Protein AF-R5JCV6-F1 (afdb_monomer_lite)

Radius of gyration: 15.93 Å; chains: 1; bounding box: 34×42×45 Å

Structure (mmCIF, N/CA/C/O backbone):
data_AF-R5JCV6-F1
#
_entry.id   AF-R5JCV6-F1
#
loop_
_atom_site.group_PDB
_atom_site.id
_atom_site.type_symbol
_atom_site.label_atom_id
_atom_site.label_alt_id
_atom_site.label_comp_id
_atom_site.label_asym_id
_atom_site.label_entity_id
_atom_site.label_seq_id
_atom_site.pdbx_PDB_ins_code
_atom_site.Cartn_x
_atom_site.Cartn_y
_atom_site.Cartn_z
_atom_site.occupancy
_atom_site.B_iso_or_equiv
_atom_site.auth_seq_id
_atom_site.auth_comp_id
_atom_site.auth_asym_id
_atom_site.auth_atom_id
_atom_site.pdbx_PDB_model_num
ATOM 1 N N . MET A 1 1 ? 15.471 -3.452 10.619 1.00 49.81 1 MET A N 1
ATOM 2 C CA . MET A 1 1 ? 14.084 -3.089 10.272 1.00 49.81 1 MET A CA 1
ATOM 3 C C . MET A 1 1 ? 13.266 -3.301 11.532 1.00 49.81 1 MET A C 1
ATOM 5 O O . MET A 1 1 ? 13.399 -4.370 12.112 1.00 49.81 1 MET A O 1
ATOM 9 N N . GLU A 1 2 ? 12.541 -2.289 12.007 1.00 51.28 2 GLU A N 1
ATOM 10 C CA . GLU A 1 2 ? 11.608 -2.450 13.133 1.00 51.28 2 GLU A CA 1
ATOM 11 C C . GLU A 1 2 ? 10.513 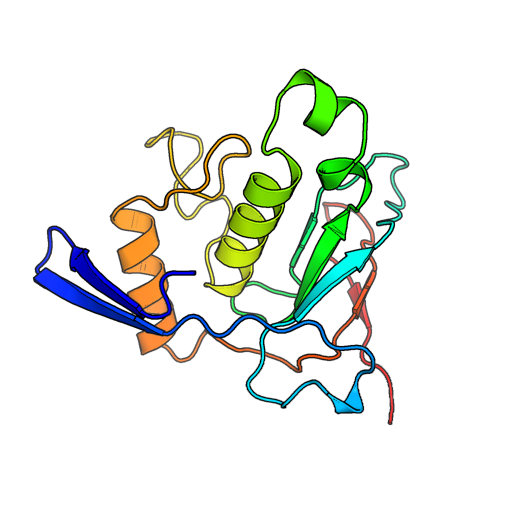-3.432 12.691 1.00 51.28 2 GLU A C 1
ATOM 13 O O . GLU A 1 2 ? 9.785 -3.162 11.739 1.00 51.28 2 GLU A O 1
ATOM 18 N N . SER A 1 3 ? 10.460 -4.607 13.318 1.00 64.06 3 SER A N 1
ATOM 19 C CA . SER A 1 3 ? 9.550 -5.702 12.951 1.00 64.06 3 SER A CA 1
ATOM 20 C C . SER A 1 3 ? 8.142 -5.526 13.515 1.00 64.06 3 SER A C 1
ATOM 22 O O . SER A 1 3 ? 7.237 -6.272 13.150 1.00 64.06 3 SER A O 1
ATOM 24 N N . SER A 1 4 ? 7.956 -4.562 14.415 1.00 74.62 4 SER A N 1
ATOM 25 C CA . SER A 1 4 ? 6.699 -4.320 15.111 1.00 74.62 4 SER A CA 1
ATOM 26 C C . SER A 1 4 ? 6.543 -2.843 15.445 1.00 74.62 4 SER A C 1
ATOM 28 O O . SER A 1 4 ? 7.459 -2.242 15.999 1.00 74.62 4 SER A O 1
ATOM 30 N N . PHE A 1 5 ? 5.377 -2.273 15.167 1.00 75.88 5 PHE A N 1
ATOM 31 C CA . PHE A 1 5 ? 5.007 -0.927 15.585 1.00 75.88 5 PHE A CA 1
ATOM 32 C C . PHE A 1 5 ? 3.699 -0.978 16.357 1.00 75.88 5 PHE A C 1
ATOM 34 O O . PHE A 1 5 ? 2.754 -1.635 15.930 1.00 75.88 5 PHE A O 1
ATOM 41 N N . SER A 1 6 ? 3.620 -0.258 17.469 1.00 80.88 6 SER A N 1
ATOM 42 C CA . SER A 1 6 ? 2.390 -0.118 18.241 1.00 80.88 6 SER A CA 1
ATOM 43 C C . SER A 1 6 ? 2.186 1.323 18.669 1.00 80.88 6 SER A C 1
ATOM 45 O O . SER A 1 6 ? 3.152 2.011 18.998 1.00 80.88 6 SER A O 1
ATOM 47 N N . GLY A 1 7 ? 0.936 1.760 18.717 1.00 80.12 7 GLY A N 1
ATOM 48 C CA . GLY A 1 7 ? 0.569 3.105 19.128 1.00 80.12 7 GLY A CA 1
ATOM 49 C C . GLY A 1 7 ? -0.897 3.202 19.515 1.00 80.12 7 GLY A C 1
ATOM 50 O O . GLY A 1 7 ? -1.631 2.213 19.517 1.00 80.12 7 GLY A O 1
ATOM 51 N N . GLN A 1 8 ? -1.315 4.412 19.860 1.00 82.44 8 GLN A N 1
ATOM 52 C CA . GLN A 1 8 ? -2.698 4.742 20.157 1.00 82.44 8 GLN A CA 1
ATOM 53 C C . GLN A 1 8 ? -3.050 6.043 19.440 1.00 82.44 8 GLN A C 1
ATOM 55 O O . GLN A 1 8 ? -2.224 6.953 19.382 1.00 82.44 8 GLN A O 1
ATOM 60 N N . ASP A 1 9 ? -4.239 6.091 18.852 1.00 79.81 9 ASP A N 1
ATOM 61 C CA . ASP A 1 9 ? -4.782 7.294 18.228 1.00 79.81 9 ASP A CA 1
ATOM 62 C C . ASP A 1 9 ? -5.363 8.260 19.287 1.00 79.81 9 ASP A C 1
ATOM 64 O O . ASP A 1 9 ? -5.532 7.889 20.454 1.00 79.81 9 ASP A O 1
ATOM 68 N N . ASP A 1 10 ? -5.698 9.496 18.899 1.00 77.94 10 ASP A N 1
ATOM 69 C CA . ASP A 1 10 ? -6.220 10.511 19.840 1.00 77.94 10 ASP A CA 1
ATOM 70 C C . ASP A 1 10 ? -7.577 10.119 20.469 1.00 77.94 10 ASP A C 1
ATOM 72 O O . ASP A 1 10 ? -7.985 10.681 21.485 1.00 77.94 10 ASP A O 1
ATOM 76 N N . ASN A 1 11 ? -8.271 9.136 19.886 1.00 79.50 11 ASN A N 1
ATOM 77 C CA . ASN A 1 11 ? -9.553 8.606 20.348 1.00 79.50 11 ASN A CA 1
ATOM 78 C C . ASN A 1 11 ? -9.406 7.304 21.156 1.00 79.50 11 ASN A C 1
ATOM 80 O O . ASN A 1 11 ? -10.404 6.664 21.497 1.00 79.50 11 ASN A O 1
ATOM 84 N N . GLY A 1 12 ? -8.177 6.910 21.493 1.00 81.75 12 GLY A N 1
ATOM 85 C CA . GLY A 1 12 ? -7.896 5.756 22.334 1.00 81.75 12 GLY A CA 1
ATOM 86 C C . GLY A 1 12 ? -7.839 4.416 21.594 1.00 81.75 12 GLY A C 1
ATOM 87 O O . GLY A 1 12 ? -7.696 3.380 22.249 1.00 81.75 12 GLY A O 1
ATOM 88 N N . ILE A 1 13 ? -7.908 4.396 20.261 1.00 80.62 13 ILE A N 1
ATOM 89 C CA . ILE A 1 13 ? -7.766 3.177 19.458 1.00 80.62 13 ILE A CA 1
ATOM 90 C C . ILE A 1 13 ? -6.302 2.754 19.478 1.00 80.62 13 ILE A C 1
ATOM 92 O O . ILE A 1 13 ? -5.442 3.388 18.867 1.00 80.62 13 ILE A O 1
ATOM 96 N N . THR A 1 14 ? -6.015 1.659 20.176 1.00 84.56 14 THR A N 1
ATOM 97 C CA . THR A 1 14 ? -4.698 1.026 20.138 1.00 84.56 14 THR A CA 1
ATOM 98 C C . THR A 1 14 ? -4.551 0.220 18.860 1.00 84.56 14 THR A C 1
ATOM 100 O O . THR A 1 14 ? -5.415 -0.584 18.511 1.00 84.56 14 THR A O 1
ATOM 103 N N . PHE A 1 15 ? -3.423 0.389 18.191 1.00 79.44 15 PHE A N 1
ATOM 104 C CA . PHE A 1 15 ? -3.057 -0.399 17.032 1.00 79.44 15 PHE A CA 1
ATOM 105 C C . PHE A 1 15 ? -1.665 -0.985 17.242 1.00 79.44 15 PHE A C 1
ATOM 107 O O . PHE A 1 15 ? -0.789 -0.372 17.848 1.00 79.44 15 PHE A O 1
ATOM 114 N N . SER A 1 16 ? -1.479 -2.206 16.761 1.00 82.88 16 SER A N 1
ATOM 115 C CA . SER A 1 16 ? -0.196 -2.893 16.736 1.00 82.88 16 SER A CA 1
ATOM 116 C C . SER A 1 16 ? -0.085 -3.607 15.401 1.00 82.88 16 SER A C 1
ATOM 118 O O . SER A 1 16 ? -1.045 -4.228 14.948 1.00 82.88 16 SER A O 1
ATOM 120 N N . THR A 1 17 ? 1.060 -3.477 14.750 1.00 77.62 17 THR A N 1
ATOM 121 C CA . THR A 1 17 ? 1.342 -4.087 13.460 1.00 77.62 17 THR A CA 1
ATOM 122 C C . THR A 1 17 ? 2.694 -4.766 13.514 1.00 77.62 17 THR A C 1
ATOM 124 O O . THR A 1 17 ? 3.645 -4.218 14.066 1.00 77.62 17 THR A O 1
ATOM 127 N N . ASN A 1 18 ? 2.770 -5.959 12.936 1.00 84.19 18 ASN A N 1
ATOM 128 C CA . ASN A 1 18 ? 4.027 -6.642 12.684 1.00 84.19 18 ASN A CA 1
ATOM 129 C C . ASN A 1 18 ? 4.295 -6.574 11.188 1.00 84.19 18 ASN A C 1
ATOM 131 O O . ASN A 1 18 ? 3.459 -6.996 10.388 1.00 84.19 18 ASN A O 1
ATOM 135 N N . VAL A 1 19 ? 5.450 -6.031 10.819 1.00 81.56 19 VAL A N 1
ATOM 136 C CA . VAL A 1 19 ? 5.819 -5.820 9.421 1.00 81.56 19 VAL A CA 1
ATOM 137 C C . VAL A 1 19 ? 6.855 -6.863 9.033 1.00 81.56 19 VAL A C 1
ATOM 139 O O . VAL A 1 19 ? 8.014 -6.793 9.438 1.00 81.56 19 VAL A O 1
ATOM 142 N N . ASN A 1 20 ? 6.418 -7.827 8.225 1.00 86.75 20 ASN A N 1
ATOM 143 C CA . ASN A 1 20 ? 7.273 -8.848 7.635 1.00 86.75 20 ASN A CA 1
ATOM 144 C C . ASN A 1 20 ? 7.475 -8.511 6.158 1.00 86.75 20 ASN A C 1
ATOM 146 O O . ASN A 1 20 ? 6.549 -8.643 5.361 1.00 86.75 20 ASN A O 1
ATOM 150 N N . LEU A 1 21 ? 8.677 -8.060 5.803 1.00 87.38 21 LEU A N 1
ATOM 151 C CA . LEU A 1 21 ? 9.051 -7.786 4.417 1.00 87.38 21 LEU A CA 1
ATOM 152 C C . LEU A 1 21 ? 9.998 -8.871 3.921 1.00 87.38 21 LEU A C 1
ATOM 154 O O . LEU A 1 21 ? 10.997 -9.185 4.568 1.00 87.38 21 LEU A O 1
ATOM 158 N N . SER A 1 22 ? 9.685 -9.423 2.756 1.00 90.81 22 SER A N 1
ATOM 159 C CA . SER A 1 22 ? 10.531 -10.378 2.051 1.00 90.81 22 SER A CA 1
ATOM 160 C C . SER A 1 22 ? 10.460 -10.118 0.550 1.00 90.81 22 SER A C 1
ATOM 162 O O . SER A 1 22 ? 9.513 -9.501 0.062 1.00 90.81 22 SER A O 1
ATOM 164 N N . VAL A 1 23 ? 11.491 -10.549 -0.172 1.00 91.19 23 VAL A N 1
ATOM 165 C CA . VAL A 1 23 ? 11.513 -10.496 -1.635 1.00 91.19 23 VAL A CA 1
ATOM 166 C C . VAL A 1 23 ? 11.053 -11.852 -2.153 1.00 91.19 23 VAL A C 1
ATOM 168 O O . VAL A 1 23 ? 11.715 -12.860 -1.905 1.00 91.19 23 VAL A O 1
ATOM 171 N N . ALA A 1 24 ? 9.933 -11.868 -2.870 1.00 89.19 24 ALA A N 1
ATOM 172 C CA . ALA A 1 24 ? 9.474 -13.042 -3.600 1.00 89.19 24 ALA A CA 1
ATOM 173 C C . ALA A 1 24 ? 10.230 -13.146 -4.933 1.00 89.19 24 ALA A C 1
ATOM 175 O O . ALA A 1 24 ? 10.288 -12.177 -5.689 1.00 89.19 24 ALA A O 1
ATOM 176 N N . ASN A 1 25 ? 10.797 -14.316 -5.235 1.00 87.62 25 ASN A N 1
ATOM 177 C CA . ASN A 1 25 ? 11.451 -14.587 -6.521 1.00 87.62 25 ASN A CA 1
ATOM 178 C C . ASN A 1 25 ? 10.476 -15.220 -7.522 1.00 87.62 25 ASN A C 1
ATOM 180 O O . ASN A 1 25 ? 10.714 -15.212 -8.729 1.00 87.62 25 ASN A O 1
ATOM 184 N N . SER A 1 26 ? 9.376 -15.783 -7.023 1.00 86.81 26 SER A N 1
ATOM 185 C CA . SER A 1 26 ? 8.292 -16.342 -7.820 1.00 86.81 26 SER A CA 1
ATOM 186 C C . SER A 1 26 ? 6.951 -16.228 -7.093 1.00 86.81 26 SER A C 1
ATOM 188 O O . SER A 1 26 ? 6.902 -16.045 -5.879 1.00 86.81 26 SER A O 1
ATOM 190 N N . MET A 1 27 ? 5.846 -16.423 -7.818 1.00 84.62 27 MET A N 1
ATOM 191 C CA . MET A 1 27 ? 4.504 -16.464 -7.216 1.00 84.62 27 MET A CA 1
ATOM 192 C C . MET A 1 27 ? 4.324 -17.599 -6.197 1.00 84.62 27 MET A C 1
ATOM 194 O O . MET A 1 27 ? 3.436 -17.513 -5.357 1.00 84.62 27 MET A O 1
ATOM 198 N N . ASN A 1 28 ? 5.159 -18.643 -6.244 1.00 87.94 28 ASN A N 1
ATOM 199 C CA . ASN A 1 28 ? 5.116 -19.733 -5.266 1.00 87.94 28 ASN A CA 1
ATOM 200 C C . ASN A 1 28 ? 5.639 -19.304 -3.888 1.00 87.94 28 ASN A C 1
ATOM 202 O O . ASN A 1 28 ? 5.343 -19.970 -2.900 1.00 87.94 28 ASN A O 1
ATOM 206 N N . ASP A 1 29 ? 6.394 -18.204 -3.823 1.00 89.62 29 ASP A N 1
ATOM 207 C CA . ASP A 1 29 ? 6.923 -17.659 -2.571 1.00 89.62 29 ASP A CA 1
ATOM 208 C C . ASP A 1 29 ? 5.882 -16.788 -1.843 1.00 89.62 29 ASP A C 1
ATOM 210 O O . ASP A 1 29 ? 6.122 -16.364 -0.715 1.00 89.62 29 ASP A O 1
ATOM 214 N N . ILE A 1 30 ? 4.740 -16.503 -2.483 1.00 90.06 30 ILE A N 1
ATOM 215 C CA . ILE A 1 30 ? 3.724 -15.567 -1.997 1.00 90.06 30 ILE A CA 1
ATOM 216 C C . ILE A 1 30 ? 2.557 -16.351 -1.391 1.00 90.06 30 ILE A C 1
ATOM 218 O O . ILE A 1 30 ? 1.781 -17.004 -2.096 1.00 90.06 30 ILE A O 1
ATOM 222 N N . ALA A 1 31 ? 2.381 -16.257 -0.075 1.00 91.94 31 ALA A N 1
ATOM 223 C CA . ALA A 1 31 ? 1.241 -16.857 0.601 1.00 91.94 31 ALA A CA 1
ATOM 224 C C . ALA A 1 31 ? -0.038 -16.055 0.324 1.00 91.94 31 ALA A C 1
ATOM 226 O O . ALA A 1 31 ? -0.009 -14.837 0.182 1.00 91.94 31 ALA A O 1
ATOM 227 N N . LYS A 1 32 ? -1.205 -16.715 0.317 1.00 90.88 32 LYS A N 1
ATOM 228 C CA . LYS A 1 32 ? -2.518 -16.074 0.054 1.00 90.88 32 LYS A CA 1
ATOM 229 C C . LYS A 1 32 ? -2.844 -14.889 0.989 1.00 90.88 32 LYS A C 1
ATOM 231 O O . LYS A 1 32 ? -3.678 -14.037 0.662 1.00 90.88 32 LYS A O 1
ATOM 236 N N . SER A 1 33 ? -2.240 -14.874 2.173 1.00 91.00 33 SER A N 1
ATOM 237 C CA . SER A 1 33 ? -2.346 -13.801 3.165 1.00 91.00 33 SER A CA 1
ATOM 238 C C . SER A 1 33 ? -1.538 -12.555 2.815 1.00 91.00 33 SER A C 1
ATOM 240 O O . SER A 1 33 ? -1.792 -11.505 3.398 1.00 91.00 33 SER A O 1
ATOM 242 N N . ASP A 1 34 ? -0.565 -12.670 1.917 1.00 92.31 34 ASP A N 1
ATOM 243 C CA . ASP A 1 34 ? 0.424 -11.627 1.694 1.00 92.31 34 ASP A CA 1
ATOM 244 C C . ASP A 1 34 ? -0.136 -10.513 0.812 1.00 92.31 34 ASP A C 1
ATOM 246 O O . ASP A 1 34 ? -0.892 -10.749 -0.136 1.00 92.31 34 ASP A O 1
ATOM 250 N N . HIS A 1 35 ? 0.288 -9.292 1.127 1.00 92.88 35 HIS A N 1
ATOM 251 C CA . HIS A 1 35 ? 0.212 -8.172 0.202 1.00 92.88 35 HIS A CA 1
ATOM 252 C C . HIS A 1 35 ? 1.427 -8.212 -0.725 1.00 92.88 35 HIS A C 1
ATOM 254 O O . HIS A 1 35 ? 2.537 -8.524 -0.291 1.00 92.88 35 HIS A O 1
ATOM 260 N N . VAL A 1 36 ? 1.231 -7.851 -1.989 1.00 92.25 36 VAL A N 1
ATOM 261 C CA . VAL A 1 36 ? 2.278 -7.848 -3.011 1.00 92.25 36 VAL A CA 1
ATOM 262 C C . VAL A 1 36 ? 2.527 -6.418 -3.460 1.00 92.25 36 VAL A C 1
ATOM 264 O O . VAL A 1 36 ? 1.619 -5.741 -3.934 1.00 92.25 36 VAL A O 1
ATOM 267 N N . PHE A 1 37 ? 3.779 -5.986 -3.338 1.00 90.69 37 PHE A N 1
ATOM 268 C CA . PHE A 1 37 ? 4.285 -4.762 -3.948 1.00 90.69 37 PHE A CA 1
ATOM 269 C C . PHE A 1 37 ? 5.189 -5.154 -5.110 1.00 90.69 37 PHE A C 1
ATOM 271 O O . PHE A 1 37 ? 6.312 -5.612 -4.904 1.00 90.69 37 PHE A O 1
ATOM 278 N N . ALA A 1 38 ? 4.685 -5.010 -6.330 1.00 88.44 38 ALA A N 1
ATOM 279 C CA . ALA A 1 38 ? 5.429 -5.308 -7.542 1.00 88.44 38 ALA A CA 1
ATOM 280 C C . ALA A 1 38 ? 6.103 -4.038 -8.070 1.00 88.44 38 ALA A C 1
ATOM 282 O O . ALA A 1 38 ? 5.436 -3.035 -8.326 1.00 88.44 38 ALA A O 1
ATOM 283 N N . LEU A 1 39 ? 7.420 -4.090 -8.271 1.00 85.81 39 LEU A N 1
ATOM 284 C CA . LEU A 1 39 ? 8.127 -3.081 -9.056 1.00 85.81 39 LEU A CA 1
ATOM 285 C C . LEU A 1 39 ? 7.948 -3.423 -10.535 1.00 85.81 39 LEU A C 1
ATOM 287 O O . LEU A 1 39 ? 8.331 -4.513 -10.958 1.00 85.81 39 LEU A O 1
ATOM 291 N N . ALA A 1 40 ? 7.330 -2.532 -11.303 1.00 77.44 40 ALA A N 1
ATOM 292 C CA . ALA A 1 40 ? 6.994 -2.800 -12.698 1.00 77.44 40 ALA A CA 1
ATOM 293 C C . ALA A 1 40 ? 7.006 -1.521 -13.529 1.00 77.44 40 ALA A C 1
ATOM 295 O O . ALA A 1 40 ? 6.683 -0.456 -13.013 1.00 77.44 40 ALA A O 1
ATOM 296 N N . ASP A 1 41 ? 7.283 -1.633 -14.824 1.00 73.44 41 ASP A N 1
ATOM 297 C CA . ASP A 1 41 ? 6.961 -0.558 -15.758 1.00 73.44 41 ASP A CA 1
ATOM 298 C C . ASP A 1 41 ? 5.439 -0.512 -15.928 1.00 73.44 41 ASP A C 1
ATOM 300 O O . ASP A 1 41 ? 4.803 -1.505 -16.295 1.00 73.44 41 ASP A O 1
ATOM 304 N N . ILE A 1 42 ? 4.837 0.627 -15.586 1.00 68.75 42 ILE A N 1
ATOM 305 C CA . ILE A 1 42 ? 3.384 0.800 -15.622 1.00 68.75 42 ILE A CA 1
ATOM 306 C C . ILE A 1 42 ? 3.022 1.582 -16.882 1.00 68.75 42 ILE A C 1
ATOM 308 O O . ILE A 1 42 ? 3.099 2.813 -16.912 1.00 68.75 42 ILE A O 1
ATOM 312 N N . ASP A 1 43 ? 2.588 0.859 -17.912 1.00 59.25 43 ASP A N 1
ATOM 313 C CA . ASP A 1 43 ? 2.070 1.459 -19.138 1.00 59.25 43 ASP A CA 1
ATOM 314 C C . ASP A 1 43 ? 0.701 2.107 -18.885 1.00 59.25 43 ASP A C 1
ATOM 316 O O . ASP A 1 43 ? -0.283 1.440 -18.550 1.00 59.25 43 ASP A O 1
ATOM 320 N N . SER A 1 44 ? 0.613 3.422 -19.091 1.00 54.31 44 SER A N 1
ATOM 321 C CA . SER A 1 44 ? -0.669 4.122 -19.141 1.00 54.31 44 SER A CA 1
ATOM 322 C C . SER A 1 44 ? -1.151 4.242 -20.586 1.00 54.31 44 SER A C 1
ATOM 324 O O . SER A 1 44 ? -0.448 4.814 -21.423 1.00 54.31 44 SER A O 1
ATOM 326 N N . PRO A 1 45 ? -2.391 3.841 -20.899 1.00 47.06 45 PRO A N 1
ATOM 327 C CA . PRO A 1 45 ? -2.978 3.995 -22.228 1.00 47.06 45 PRO A CA 1
ATOM 328 C C . PRO A 1 45 ? -3.235 5.458 -22.613 1.00 47.06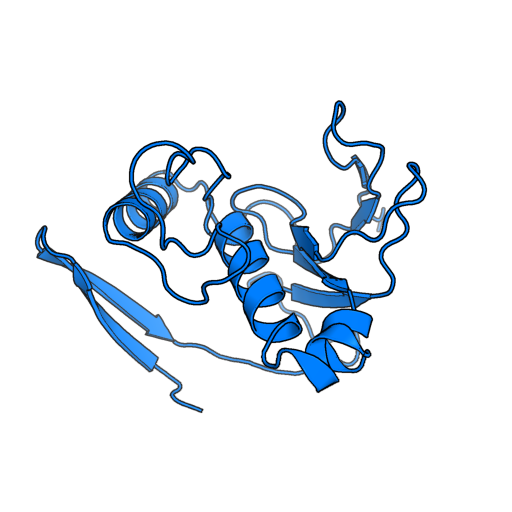 45 PRO A C 1
ATOM 330 O O . PRO A 1 45 ? -3.604 5.724 -23.751 1.00 47.06 45 PRO A O 1
ATOM 333 N N . LEU A 1 46 ? -3.055 6.409 -21.688 1.00 46.12 46 LEU A N 1
ATOM 334 C CA . LEU A 1 46 ? -3.114 7.845 -21.972 1.00 46.12 46 LEU A CA 1
ATOM 335 C C . LEU A 1 46 ? -1.739 8.476 -22.254 1.00 46.12 46 LEU A C 1
ATOM 337 O O . LEU A 1 46 ? -1.656 9.691 -22.408 1.00 46.12 46 LEU A O 1
ATOM 341 N N . GLY A 1 47 ? -0.663 7.683 -22.314 1.00 45.06 47 GLY A N 1
ATOM 342 C CA . GLY A 1 47 ? 0.679 8.182 -22.636 1.00 45.06 47 GLY A CA 1
ATOM 343 C C . GLY A 1 47 ? 1.352 8.994 -21.521 1.00 45.06 47 GLY A C 1
ATOM 344 O O . GLY A 1 47 ? 2.296 9.728 -21.798 1.00 45.06 47 GLY A O 1
ATOM 345 N N . GLY A 1 48 ? 0.878 8.884 -20.273 1.00 56.03 48 GLY A N 1
ATOM 346 C CA . GLY A 1 48 ? 1.504 9.493 -19.092 1.00 56.03 48 GLY A CA 1
ATOM 347 C C . GLY A 1 48 ? 2.099 8.447 -18.148 1.00 56.03 48 GLY A C 1
ATOM 348 O O . GLY A 1 48 ? 1.538 7.371 -17.991 1.00 56.03 48 GLY A O 1
ATOM 349 N N . THR A 1 49 ? 3.209 8.747 -17.481 1.00 63.19 49 THR A N 1
ATOM 350 C CA . THR A 1 49 ? 3.783 7.860 -16.459 1.00 63.19 49 THR A CA 1
ATOM 351 C C . THR A 1 49 ? 2.895 7.831 -15.215 1.00 63.19 49 THR A C 1
ATOM 353 O O . THR A 1 49 ? 2.698 8.847 -14.547 1.00 63.19 49 THR A O 1
ATOM 356 N N . VAL A 1 50 ? 2.346 6.658 -14.896 1.00 73.00 50 VAL A N 1
ATOM 357 C CA . VAL A 1 50 ? 1.682 6.400 -13.611 1.00 73.00 50 VAL A CA 1
ATOM 358 C C . VAL A 1 50 ? 2.757 5.985 -12.609 1.00 73.00 50 VAL A C 1
ATOM 360 O O . VAL A 1 50 ? 3.608 5.153 -12.922 1.00 73.00 50 VAL A O 1
ATOM 363 N N . GLN A 1 51 ? 2.750 6.596 -11.421 1.00 81.19 51 GLN A N 1
ATOM 364 C CA . GLN A 1 51 ? 3.774 6.318 -10.407 1.00 81.19 51 GLN A CA 1
ATOM 365 C C . GLN A 1 51 ? 3.514 4.994 -9.694 1.00 81.19 51 GLN A C 1
ATOM 367 O O . GLN A 1 51 ? 4.449 4.252 -9.413 1.00 81.19 51 GLN A O 1
ATOM 372 N N . GLY A 1 52 ? 2.247 4.689 -9.433 1.00 83.94 52 GLY A N 1
ATOM 373 C CA . GLY A 1 52 ? 1.809 3.454 -8.811 1.00 83.94 52 GLY A CA 1
ATOM 374 C C . GLY A 1 52 ? 0.317 3.224 -9.030 1.00 83.94 52 GLY A C 1
ATOM 375 O O . GLY A 1 52 ? -0.400 4.119 -9.486 1.00 83.94 52 GLY A O 1
ATOM 376 N N . VAL A 1 53 ? -0.126 1.994 -8.780 1.00 84.44 53 VAL A N 1
ATOM 377 C CA . VAL A 1 53 ? -1.539 1.619 -8.805 1.00 84.44 53 VAL A CA 1
ATOM 378 C C . VAL A 1 53 ? -1.814 0.425 -7.893 1.00 84.44 53 VAL A C 1
ATOM 380 O O . VAL A 1 53 ? -1.185 -0.626 -8.016 1.00 84.44 53 VAL A O 1
ATOM 383 N N . ALA A 1 54 ? -2.799 0.560 -7.012 1.00 87.25 54 ALA A N 1
ATOM 384 C CA . ALA A 1 54 ? -3.404 -0.546 -6.277 1.00 87.25 54 ALA A CA 1
ATOM 385 C C . ALA A 1 54 ? -4.487 -1.267 -7.102 1.00 87.25 54 ALA A C 1
ATOM 387 O O . ALA A 1 54 ? -5.210 -0.644 -7.883 1.00 87.25 54 ALA A O 1
ATOM 388 N N . ASN A 1 55 ? -4.643 -2.581 -6.902 1.00 85.12 55 ASN A N 1
ATOM 389 C CA . ASN A 1 55 ? -5.665 -3.381 -7.585 1.00 85.12 55 ASN A CA 1
ATOM 390 C C . ASN A 1 55 ? -7.086 -2.996 -7.215 1.00 85.12 55 ASN A C 1
ATOM 392 O O . ASN A 1 55 ? -7.955 -2.923 -8.081 1.00 85.12 55 ASN A O 1
ATOM 396 N N . SER A 1 56 ? -7.305 -2.700 -5.945 1.00 87.31 56 SER A N 1
ATOM 397 C CA . SER A 1 56 ? -8.561 -2.174 -5.449 1.00 87.31 56 SER A CA 1
ATOM 398 C C . SER A 1 56 ? -8.340 -1.461 -4.123 1.00 87.31 56 SER A C 1
ATOM 400 O O . SER A 1 56 ? -7.355 -1.698 -3.420 1.00 87.31 56 SER A O 1
ATOM 402 N N . LEU A 1 57 ? -9.312 -0.638 -3.734 1.00 88.62 57 LEU A N 1
ATOM 403 C CA . LEU A 1 57 ? -9.410 -0.186 -2.350 1.00 88.62 57 LEU A CA 1
ATOM 404 C C . LEU A 1 57 ? -9.601 -1.401 -1.440 1.00 88.62 57 LEU A C 1
ATOM 406 O O . LEU A 1 57 ? -10.455 -2.246 -1.709 1.00 88.62 57 LEU A O 1
ATOM 410 N N . GLY A 1 58 ? -8.781 -1.504 -0.397 1.00 92.19 58 GLY A N 1
ATOM 411 C CA . GLY A 1 58 ? -8.809 -2.654 0.504 1.00 92.19 58 GLY A CA 1
ATOM 412 C C . GLY A 1 58 ? -8.210 -3.930 -0.094 1.00 92.19 58 GLY A C 1
ATOM 413 O O . GLY A 1 58 ? -8.405 -4.993 0.485 1.00 92.19 58 GLY A O 1
ATOM 414 N N . GLY A 1 59 ? -7.565 -3.861 -1.266 1.00 93.25 59 GLY A N 1
ATOM 415 C CA . GLY A 1 59 ? -7.030 -5.015 -1.993 1.00 93.25 59 GLY A CA 1
ATOM 416 C C . GLY A 1 59 ? -5.724 -5.572 -1.421 1.00 93.25 59 GLY A C 1
ATOM 417 O O . GLY A 1 59 ? -5.331 -5.254 -0.300 1.00 93.25 59 GLY A O 1
ATOM 418 N N . LYS A 1 60 ? -5.024 -6.391 -2.218 1.00 93.44 60 LYS A N 1
ATOM 419 C CA . LYS A 1 60 ? -3.748 -7.018 -1.829 1.00 93.44 60 LYS A CA 1
ATOM 420 C C . LYS A 1 60 ? -2.548 -6.675 -2.699 1.00 93.44 60 LYS A C 1
ATOM 422 O O . LYS A 1 60 ? -1.431 -6.995 -2.307 1.00 93.44 60 LYS A O 1
ATOM 427 N N . VAL A 1 61 ? -2.746 -6.069 -3.865 1.00 91.56 61 VAL A N 1
ATOM 428 C CA . VAL A 1 61 ? -1.679 -5.917 -4.860 1.00 91.56 61 VAL A CA 1
ATOM 429 C C . VAL A 1 61 ? -1.505 -4.453 -5.219 1.00 91.56 61 VAL A C 1
ATOM 431 O O . VAL A 1 61 ? -2.454 -3.796 -5.638 1.00 91.56 61 VAL A O 1
ATOM 434 N N . ALA A 1 62 ? -0.281 -3.956 -5.095 1.00 89.94 62 ALA A N 1
ATOM 435 C CA . ALA A 1 62 ? 0.127 -2.651 -5.581 1.00 89.94 62 ALA A CA 1
ATOM 436 C C . ALA A 1 62 ? 1.286 -2.796 -6.566 1.00 89.94 62 ALA A C 1
ATOM 438 O O . ALA A 1 62 ? 2.238 -3.542 -6.334 1.00 89.94 62 ALA A O 1
ATOM 439 N N . PHE A 1 63 ? 1.217 -2.041 -7.652 1.00 87.62 63 PHE A N 1
ATOM 440 C CA . PHE A 1 63 ? 2.305 -1.867 -8.599 1.00 87.62 63 PHE A CA 1
ATOM 441 C C . PHE A 1 63 ? 2.924 -0.501 -8.353 1.00 87.62 63 PHE A C 1
ATOM 443 O O . PHE A 1 63 ? 2.205 0.486 -8.225 1.00 87.62 63 PHE A O 1
ATOM 450 N N . VAL A 1 64 ? 4.248 -0.436 -8.293 1.00 86.88 64 VAL A N 1
ATOM 451 C CA . VAL A 1 64 ? 4.988 0.820 -8.180 1.00 86.88 64 VAL A CA 1
ATOM 452 C C . VAL A 1 64 ? 5.985 0.883 -9.319 1.00 86.88 64 VAL A C 1
ATOM 454 O O . VAL A 1 64 ? 6.707 -0.079 -9.582 1.00 86.88 64 VAL A O 1
ATOM 457 N N . ASN A 1 65 ? 6.022 2.019 -10.001 1.00 83.94 65 ASN A N 1
ATOM 458 C CA . ASN A 1 65 ? 6.921 2.214 -11.114 1.00 83.94 65 ASN A CA 1
ATOM 459 C C . ASN A 1 65 ? 8.375 2.278 -10.620 1.00 83.94 65 ASN A C 1
ATOM 461 O O . ASN A 1 65 ? 8.731 3.098 -9.766 1.00 83.94 65 ASN A O 1
ATOM 465 N N . ALA A 1 66 ? 9.201 1.368 -11.143 1.00 82.00 66 ALA A N 1
ATOM 466 C CA . ALA A 1 66 ? 10.586 1.178 -10.727 1.00 82.00 66 ALA A CA 1
ATOM 467 C C . ALA A 1 66 ? 11.447 2.432 -10.954 1.00 82.00 66 ALA A C 1
ATOM 469 O O . ALA A 1 66 ? 12.330 2.719 -10.142 1.00 82.00 66 ALA A O 1
ATOM 470 N N . ASP A 1 67 ? 11.127 3.243 -11.969 1.00 78.25 67 ASP A N 1
ATOM 471 C CA . ASP A 1 67 ? 11.812 4.507 -12.257 1.00 78.25 67 ASP A CA 1
ATOM 472 C C . ASP A 1 67 ? 11.751 5.498 -11.087 1.00 78.25 67 ASP A C 1
ATOM 474 O O . ASP A 1 67 ? 12.599 6.382 -10.969 1.00 78.25 67 ASP A O 1
ATOM 478 N N . TYR A 1 68 ? 10.789 5.359 -10.173 1.00 76.81 68 TYR A N 1
ATOM 479 C CA . TYR A 1 68 ? 10.704 6.209 -8.985 1.00 76.81 68 TYR A CA 1
ATOM 480 C C . TYR A 1 68 ? 11.616 5.758 -7.838 1.00 76.81 68 TYR A C 1
ATOM 482 O O . TYR A 1 68 ? 11.708 6.470 -6.845 1.00 76.81 68 TYR A O 1
ATOM 490 N N . PHE A 1 69 ? 12.319 4.630 -7.962 1.00 78.31 69 PHE A N 1
ATOM 491 C CA . PHE A 1 69 ? 13.355 4.195 -7.012 1.00 78.31 69 PHE A CA 1
ATOM 492 C C . PHE A 1 69 ? 14.783 4.390 -7.533 1.00 78.31 69 PHE A C 1
ATOM 494 O O . PHE A 1 69 ? 15.732 4.300 -6.759 1.00 78.31 69 PHE A O 1
ATOM 501 N N . THR A 1 70 ? 14.954 4.604 -8.839 1.00 72.94 70 THR A N 1
ATOM 502 C CA . THR A 1 70 ? 16.284 4.658 -9.473 1.00 72.94 70 THR A CA 1
ATOM 503 C C . THR A 1 70 ? 16.449 5.791 -10.483 1.00 72.94 70 THR A C 1
ATOM 505 O O . THR A 1 70 ? 17.560 6.054 -10.936 1.00 72.94 70 THR A O 1
ATOM 508 N N . GLY A 1 71 ? 15.364 6.458 -10.872 1.00 70.38 71 GLY A N 1
ATOM 509 C CA . GLY A 1 71 ? 15.359 7.465 -11.924 1.00 70.38 71 GLY A CA 1
ATOM 510 C C . GLY A 1 71 ? 15.737 8.876 -11.456 1.00 70.38 71 GLY A C 1
ATOM 511 O O . GLY A 1 71 ? 15.993 9.127 -10.271 1.00 70.38 71 GLY A O 1
ATOM 512 N N . PRO A 1 72 ? 15.745 9.851 -12.386 1.00 67.00 72 PRO A N 1
ATOM 513 C CA . PRO A 1 72 ? 16.179 11.221 -12.110 1.00 67.00 72 PRO A CA 1
ATOM 514 C C . PRO A 1 72 ? 15.356 11.929 -11.030 1.00 67.00 72 PRO A C 1
ATOM 516 O O . PRO A 1 72 ? 15.887 12.777 -10.318 1.00 67.00 72 PRO A O 1
ATOM 519 N N . LEU A 1 73 ? 14.067 11.603 -10.894 1.00 64.50 73 LEU A N 1
ATOM 520 C CA . LEU A 1 73 ? 13.214 12.195 -9.861 1.00 64.50 73 LEU A CA 1
ATOM 521 C C . LEU A 1 73 ? 13.639 11.755 -8.461 1.00 64.50 73 LEU A C 1
ATOM 523 O O . LEU A 1 73 ? 13.769 12.603 -7.584 1.00 64.50 73 LEU A O 1
ATOM 527 N N . ASP A 1 74 ? 13.914 10.467 -8.257 1.00 70.19 74 ASP A N 1
ATOM 528 C CA . ASP A 1 74 ? 14.392 9.978 -6.962 1.00 70.19 74 ASP A CA 1
ATOM 529 C C . ASP A 1 74 ? 15.813 10.455 -6.670 1.00 70.19 74 ASP A C 1
ATOM 531 O O . ASP A 1 74 ? 16.097 10.926 -5.576 1.00 70.19 74 ASP A O 1
ATOM 535 N N . THR A 1 75 ? 16.678 10.467 -7.683 1.00 69.75 75 THR A N 1
ATOM 536 C CA . THR A 1 75 ? 18.063 10.933 -7.526 1.00 69.75 75 THR A CA 1
ATOM 537 C C . THR A 1 75 ? 18.140 12.419 -7.140 1.00 69.75 75 THR A C 1
ATOM 539 O O . THR A 1 75 ? 19.026 12.813 -6.385 1.00 69.75 75 THR A O 1
ATOM 542 N N . ASN A 1 76 ? 17.213 13.255 -7.629 1.00 69.25 76 ASN A N 1
ATOM 543 C CA . ASN A 1 76 ? 17.224 14.702 -7.382 1.00 69.25 76 ASN A CA 1
ATOM 544 C C . ASN A 1 76 ? 16.348 15.149 -6.198 1.00 69.25 76 ASN A C 1
ATOM 546 O O . ASN A 1 76 ? 16.672 16.140 -5.548 1.00 69.25 76 ASN A O 1
ATOM 550 N N . ILE A 1 77 ? 15.226 14.469 -5.933 1.00 73.31 77 ILE A N 1
ATOM 551 C CA . ILE A 1 77 ? 14.247 14.852 -4.893 1.00 73.31 77 ILE A CA 1
ATOM 552 C C . ILE A 1 77 ? 14.354 13.943 -3.660 1.00 73.31 77 ILE A C 1
ATOM 554 O O . ILE A 1 77 ? 14.093 14.390 -2.540 1.00 73.31 77 ILE A O 1
ATOM 558 N N . GLY A 1 78 ? 14.757 12.685 -3.853 1.00 73.06 78 GLY A N 1
ATOM 559 C CA . GLY A 1 78 ? 14.900 11.672 -2.813 1.00 73.06 78 GLY A CA 1
ATOM 560 C C . GLY A 1 78 ? 13.575 11.138 -2.264 1.00 73.06 78 GLY A C 1
ATOM 561 O O . GLY A 1 78 ? 12.611 11.876 -2.024 1.00 73.06 78 GLY A O 1
ATOM 562 N N . ASN A 1 79 ? 13.561 9.840 -1.954 1.00 75.88 79 ASN A N 1
ATOM 563 C CA . ASN A 1 79 ? 12.440 9.134 -1.331 1.00 75.88 79 ASN A CA 1
ATOM 564 C C . ASN A 1 79 ? 11.144 9.176 -2.155 1.00 75.88 79 ASN A C 1
ATOM 566 O O . ASN A 1 79 ? 10.063 9.172 -1.568 1.00 75.88 79 ASN A O 1
ATOM 570 N N . VAL A 1 80 ? 11.210 9.235 -3.484 1.00 81.00 80 VAL A N 1
ATOM 571 C CA . VAL A 1 80 ? 9.999 9.287 -4.315 1.00 81.00 80 VAL A CA 1
ATOM 572 C C . VAL A 1 80 ? 9.338 7.911 -4.365 1.00 81.00 80 VAL A C 1
ATOM 574 O O . VAL A 1 80 ? 8.169 7.790 -4.013 1.00 81.00 80 VAL A O 1
ATOM 577 N N . GLY A 1 81 ? 10.092 6.856 -4.665 1.00 83.38 81 GLY A N 1
ATOM 578 C CA . GLY A 1 81 ? 9.599 5.477 -4.691 1.00 83.38 81 GLY A CA 1
ATOM 579 C C . GLY A 1 81 ? 8.968 5.039 -3.364 1.00 83.38 81 GLY A C 1
ATOM 580 O O . GLY A 1 81 ? 7.814 4.609 -3.363 1.00 83.38 81 GLY A O 1
ATOM 581 N N . PRO A 1 82 ? 9.636 5.229 -2.207 1.00 85.81 82 PRO A N 1
ATOM 582 C CA . PRO A 1 82 ? 9.037 4.959 -0.901 1.00 85.81 82 PRO A CA 1
ATOM 583 C C . PRO A 1 82 ? 7.737 5.730 -0.627 1.00 85.81 82 PRO A C 1
ATOM 585 O O . PRO A 1 82 ? 6.834 5.182 -0.000 1.00 85.81 82 PRO A O 1
ATOM 588 N N . ARG A 1 83 ? 7.608 6.983 -1.095 1.00 84.81 83 ARG A N 1
ATOM 589 C CA . ARG A 1 83 ? 6.358 7.758 -0.964 1.00 84.81 83 ARG A CA 1
ATOM 590 C C . ARG A 1 83 ? 5.241 7.160 -1.803 1.00 84.81 83 ARG A C 1
ATOM 592 O O . ARG A 1 83 ? 4.123 7.051 -1.315 1.00 84.81 83 ARG A O 1
ATOM 599 N N . VAL A 1 84 ? 5.541 6.750 -3.031 1.00 85.62 84 VAL A N 1
ATOM 600 C CA . VAL A 1 84 ? 4.556 6.108 -3.906 1.00 85.62 84 VAL A CA 1
ATOM 601 C C . VAL A 1 84 ? 4.136 4.756 -3.333 1.00 85.62 84 VAL A C 1
ATOM 603 O O . VAL A 1 84 ? 2.948 4.495 -3.207 1.00 85.62 84 VAL A O 1
ATOM 606 N N . ALA A 1 85 ? 5.076 3.928 -2.875 1.00 88.50 85 ALA A N 1
ATOM 607 C CA . ALA A 1 85 ? 4.743 2.663 -2.221 1.00 88.50 85 ALA A CA 1
ATOM 608 C C . ALA A 1 85 ? 3.862 2.867 -0.975 1.00 88.50 85 ALA A C 1
ATOM 610 O O . ALA A 1 85 ? 2.894 2.138 -0.775 1.00 88.50 85 ALA A O 1
ATOM 611 N N . ALA A 1 86 ? 4.152 3.889 -0.162 1.00 88.44 86 ALA A N 1
ATOM 612 C CA . ALA A 1 86 ? 3.314 4.254 0.977 1.00 88.44 86 ALA A CA 1
ATOM 613 C C . ALA A 1 86 ? 1.908 4.711 0.538 1.00 88.44 86 ALA A C 1
ATOM 615 O O . ALA A 1 86 ? 0.915 4.300 1.138 1.00 88.44 86 ALA A O 1
ATOM 616 N N . HIS A 1 87 ? 1.809 5.516 -0.524 1.00 88.88 87 HIS A N 1
ATOM 617 C CA . HIS A 1 87 ? 0.538 5.943 -1.110 1.00 88.88 87 HIS A CA 1
ATOM 618 C C . HIS A 1 87 ? -0.315 4.744 -1.542 1.00 88.88 87 HIS A C 1
ATOM 620 O O . HIS A 1 87 ? -1.463 4.624 -1.115 1.00 88.88 87 HIS A O 1
ATOM 626 N N . GLU A 1 88 ? 0.262 3.818 -2.312 1.00 88.31 88 GLU A N 1
ATOM 627 C CA . GLU A 1 88 ? -0.454 2.623 -2.766 1.00 88.31 88 GLU A CA 1
ATOM 628 C C . GLU A 1 88 ? -0.824 1.698 -1.601 1.00 88.31 88 GLU A C 1
ATOM 630 O O . GLU A 1 88 ? -1.924 1.149 -1.579 1.00 88.31 88 GLU A O 1
ATOM 635 N N . PHE A 1 89 ? 0.025 1.585 -0.572 1.00 90.75 89 PHE A N 1
ATOM 636 C CA . PHE A 1 89 ? -0.348 0.896 0.667 1.00 90.75 89 PHE A CA 1
ATOM 637 C C . PHE A 1 89 ? -1.587 1.526 1.319 1.00 90.75 89 PHE A C 1
ATOM 639 O O . PHE A 1 89 ? -2.448 0.806 1.818 1.00 90.75 89 PHE A O 1
ATOM 646 N N . GLY A 1 90 ? -1.720 2.856 1.279 1.00 90.31 90 GLY A N 1
ATOM 647 C CA . GLY A 1 90 ? -2.924 3.554 1.730 1.00 90.31 90 GLY A CA 1
ATOM 648 C C . GLY A 1 90 ? -4.188 3.062 1.016 1.00 90.31 90 GLY A C 1
ATOM 649 O O . GLY A 1 90 ? -5.200 2.809 1.670 1.00 90.31 90 GLY A O 1
ATOM 650 N N . HIS A 1 91 ? -4.116 2.840 -0.299 1.00 90.31 91 HIS A N 1
ATOM 651 C CA . HIS A 1 91 ? -5.211 2.245 -1.069 1.00 90.31 91 HIS A CA 1
ATOM 652 C C . HIS A 1 91 ? -5.500 0.794 -0.664 1.00 90.31 91 HIS A C 1
ATOM 654 O O . HIS A 1 91 ? -6.666 0.451 -0.453 1.00 90.31 91 HIS A O 1
ATOM 660 N N . LEU A 1 92 ? -4.474 -0.038 -0.455 1.00 92.19 92 LEU A N 1
ATOM 661 C CA . LEU A 1 92 ? -4.646 -1.407 0.065 1.00 92.19 92 LEU A CA 1
ATOM 662 C C . LEU A 1 92 ? -5.240 -1.424 1.484 1.00 92.19 92 LEU A C 1
ATOM 664 O O . LEU A 1 92 ? -5.985 -2.331 1.839 1.00 92.19 92 LEU A O 1
ATOM 668 N N . ALA A 1 93 ? -5.003 -0.375 2.274 1.00 90.69 93 ALA A N 1
ATOM 669 C CA . ALA A 1 93 ? -5.633 -0.155 3.576 1.00 90.69 93 ALA A CA 1
ATOM 670 C C . ALA A 1 93 ? -7.052 0.460 3.482 1.00 90.69 93 ALA A C 1
ATOM 672 O O . ALA A 1 93 ? -7.664 0.806 4.495 1.00 90.69 93 ALA A O 1
ATOM 673 N N . GLY A 1 94 ? -7.606 0.587 2.273 1.00 90.06 94 GLY A N 1
ATOM 674 C CA . GLY A 1 94 ? -8.976 1.043 2.029 1.00 90.06 94 GLY A CA 1
ATOM 675 C C . GLY A 1 94 ? -9.163 2.560 2.070 1.00 90.06 94 GLY A C 1
ATOM 676 O O . GLY A 1 94 ? -10.291 3.023 2.226 1.00 90.06 94 GLY A O 1
ATOM 677 N N . LEU A 1 95 ? -8.087 3.339 1.949 1.00 88.44 95 LEU A N 1
ATOM 678 C CA . LEU A 1 95 ? -8.173 4.790 1.817 1.00 88.44 95 LEU A CA 1
ATOM 679 C C . LEU A 1 95 ? -8.327 5.168 0.342 1.00 88.44 95 LEU A C 1
ATOM 681 O O . LEU A 1 95 ? -7.530 4.749 -0.490 1.00 88.44 95 LEU A O 1
ATOM 685 N N . ASP A 1 96 ? -9.295 6.012 0.012 1.00 85.50 96 ASP A N 1
ATOM 686 C CA . ASP A 1 96 ? -9.377 6.684 -1.288 1.00 85.50 96 ASP A CA 1
ATOM 687 C C . ASP A 1 96 ? -8.872 8.133 -1.193 1.00 85.50 96 ASP A C 1
ATOM 689 O O . ASP A 1 96 ? -8.714 8.682 -0.104 1.00 85.50 96 ASP A O 1
ATOM 693 N N . HIS A 1 97 ? -8.634 8.812 -2.318 1.00 79.44 97 HIS A N 1
ATOM 694 C CA . HIS A 1 97 ? -8.145 10.202 -2.283 1.00 79.44 97 HIS A CA 1
ATOM 695 C C . HIS A 1 97 ? -9.099 11.181 -1.566 1.00 79.44 97 HIS A C 1
ATOM 697 O O . HIS A 1 97 ? -8.669 12.255 -1.142 1.00 79.44 97 HIS A O 1
ATOM 703 N N . SER A 1 98 ? -10.375 10.818 -1.383 1.00 69.94 98 SER A N 1
ATOM 704 C CA . SER A 1 98 ? -11.360 11.596 -0.620 1.00 69.94 98 SER A CA 1
ATOM 705 C C . SER A 1 98 ? -11.277 11.361 0.895 1.00 69.94 98 SER A C 1
ATOM 707 O O . SER A 1 98 ? -11.669 12.226 1.675 1.00 69.94 98 SER A O 1
ATOM 709 N N . SER A 1 99 ? -10.661 10.256 1.316 1.00 62.59 99 SER A N 1
ATOM 710 C CA . SER A 1 99 ? -10.515 9.785 2.700 1.00 62.59 99 SER A CA 1
ATOM 711 C C . SER A 1 99 ? -9.596 10.654 3.565 1.00 62.59 99 SER A C 1
ATOM 713 O O . SER A 1 99 ? -9.390 10.380 4.743 1.00 62.59 99 SER A O 1
ATOM 715 N N . GLY A 1 100 ? -9.036 11.710 2.983 1.00 53.62 100 GLY A N 1
ATOM 716 C CA . GLY A 1 100 ? -8.356 12.795 3.681 1.00 53.62 100 GLY A CA 1
ATOM 717 C C . GLY A 1 100 ? -8.544 14.111 2.941 1.00 53.62 100 GLY A C 1
ATOM 718 O O . GLY A 1 100 ? -7.563 14.834 2.801 1.00 53.62 100 GLY A O 1
ATOM 719 N N . LEU A 1 101 ? -9.758 14.333 2.397 1.00 45.56 101 LEU A N 1
ATOM 720 C CA . LEU A 1 101 ? -10.184 15.410 1.494 1.00 45.56 101 LEU A CA 1
ATOM 721 C C . LEU A 1 101 ? -9.072 16.408 1.160 1.00 45.56 101 LEU A C 1
ATOM 723 O O . LEU A 1 101 ? -8.671 17.209 2.010 1.00 45.56 101 LEU A O 1
ATOM 727 N N . MET A 1 102 ? -8.721 16.462 -0.129 1.00 47.47 102 MET A N 1
ATOM 728 C CA . MET A 1 102 ? -7.902 17.502 -0.773 1.00 47.47 102 MET A CA 1
ATOM 729 C C . MET A 1 102 ? -8.259 18.962 -0.396 1.00 47.47 102 MET A C 1
ATOM 731 O O . MET A 1 102 ? -7.559 19.877 -0.816 1.00 47.47 102 MET A O 1
ATOM 735 N N . GLY A 1 103 ? -9.323 19.211 0.377 1.00 42.84 103 GLY A N 1
ATOM 736 C CA . GLY A 1 103 ? -9.714 20.524 0.878 1.00 42.84 103 GLY A CA 1
ATOM 737 C C . GLY A 1 103 ? -9.479 20.816 2.369 1.00 42.84 103 GLY A C 1
ATOM 738 O O . GLY A 1 103 ? -9.641 21.979 2.726 1.00 42.84 103 GLY A O 1
ATOM 739 N N . LYS A 1 104 ? -9.143 19.854 3.255 1.00 41.41 104 LYS A N 1
ATOM 740 C CA . LYS A 1 104 ? -9.156 20.132 4.718 1.00 41.41 104 LYS A CA 1
ATOM 741 C C . LYS A 1 104 ? -7.908 19.751 5.529 1.00 41.41 104 LYS A C 1
ATOM 743 O O . LYS A 1 104 ? -7.635 20.444 6.507 1.00 41.41 104 LYS A O 1
ATOM 748 N N . TYR A 1 105 ? -7.109 18.758 5.123 1.00 48.53 105 TYR A N 1
ATOM 749 C CA . TYR A 1 105 ? -5.915 18.344 5.885 1.00 48.53 105 TYR A CA 1
ATOM 750 C C . TYR A 1 105 ? -4.718 18.013 4.976 1.00 48.53 105 TYR A C 1
ATOM 752 O O . TYR A 1 105 ? -4.501 16.847 4.636 1.00 48.53 105 TYR A O 1
ATOM 760 N N . PRO A 1 106 ? -3.906 19.010 4.573 1.00 52.00 106 PRO A N 1
ATOM 761 C CA . PRO A 1 106 ? -2.650 18.738 3.878 1.00 52.00 106 PRO A CA 1
ATOM 762 C C . PRO A 1 106 ? -1.718 17.933 4.800 1.00 52.00 106 PRO A C 1
ATOM 764 O O . PRO A 1 106 ? -1.326 18.420 5.858 1.00 52.00 106 PRO A O 1
ATOM 767 N N . GLY A 1 107 ? -1.376 16.695 4.420 1.00 57.34 107 GLY A N 1
ATOM 768 C CA . GLY A 1 107 ? -0.361 15.901 5.133 1.00 57.34 107 GLY A CA 1
ATOM 769 C C . GLY A 1 107 ? -0.593 14.392 5.258 1.00 57.34 107 GLY A C 1
ATOM 770 O O . GLY A 1 107 ? 0.242 13.723 5.859 1.00 57.34 107 GLY A O 1
ATOM 771 N N . GLY A 1 108 ? -1.689 13.843 4.725 1.00 67.94 108 GLY A N 1
ATOM 772 C CA . GLY A 1 108 ? -1.951 12.397 4.761 1.00 67.94 108 GLY A CA 1
ATOM 773 C C . GLY A 1 108 ? -1.169 11.584 3.719 1.00 67.94 108 GLY A C 1
ATOM 774 O O . GLY A 1 108 ? -0.662 12.135 2.743 1.00 67.94 108 GLY A O 1
ATOM 775 N N . ILE A 1 109 ? -1.144 10.257 3.891 1.00 78.31 109 ILE A N 1
ATOM 776 C CA . ILE A 1 109 ? -0.367 9.305 3.062 1.00 78.31 109 ILE A CA 1
ATOM 777 C C . ILE A 1 109 ? -0.775 9.314 1.580 1.00 78.31 109 ILE A C 1
ATOM 779 O O . ILE A 1 109 ? 0.015 9.003 0.697 1.00 78.31 109 ILE A O 1
ATOM 783 N N . LEU A 1 110 ? -2.011 9.732 1.302 1.00 80.31 110 LEU A N 1
ATOM 784 C CA . LEU A 1 110 ? -2.552 9.845 -0.048 1.00 80.31 110 LEU A CA 1
ATOM 785 C C . LEU A 1 110 ? -2.184 11.153 -0.762 1.00 80.31 110 LEU A C 1
ATOM 787 O O . LEU A 1 110 ? -2.547 11.350 -1.918 1.00 80.31 110 LEU A O 1
ATOM 791 N N . TRP A 1 111 ? -1.435 12.045 -0.114 1.00 71.81 111 TRP A N 1
ATOM 792 C CA . TRP A 1 111 ? -0.806 13.173 -0.787 1.00 71.81 111 TRP A CA 1
ATOM 793 C C . TRP A 1 111 ? 0.604 12.767 -1.222 1.00 71.81 111 TRP A C 1
ATOM 795 O O . TRP A 1 111 ? 1.386 12.296 -0.398 1.00 71.81 111 TRP A O 1
ATOM 805 N N . MET A 1 112 ? 0.955 12.979 -2.496 1.00 61.69 112 MET A N 1
ATOM 806 C CA . MET A 1 112 ? 2.183 12.468 -3.145 1.00 61.69 112 MET A CA 1
ATOM 807 C C . MET A 1 112 ? 3.522 12.987 -2.562 1.00 61.69 112 MET A C 1
ATOM 809 O O . MET A 1 112 ? 4.583 12.783 -3.145 1.00 61.69 112 MET A O 1
ATOM 813 N N . SER A 1 113 ? 3.515 13.633 -1.394 1.00 63.41 113 SER A N 1
ATOM 814 C CA . SER A 1 113 ? 4.722 14.083 -0.689 1.00 63.41 113 SER A CA 1
ATOM 815 C C . SER A 1 113 ? 4.818 13.598 0.764 1.00 63.41 113 SER A C 1
ATOM 817 O O . SER A 1 113 ? 5.598 14.168 1.525 1.00 63.41 113 SER A O 1
ATOM 819 N N . CYS A 1 114 ? 4.052 12.579 1.176 1.00 71.38 114 CYS A N 1
ATOM 820 C CA . CYS A 1 114 ? 4.056 12.089 2.558 1.00 71.38 114 CYS A CA 1
ATOM 821 C C . CYS A 1 114 ? 4.146 10.558 2.657 1.00 71.38 114 CYS A C 1
ATOM 823 O O . CYS A 1 114 ? 3.596 9.838 1.836 1.00 71.38 114 CYS A O 1
ATOM 825 N N . THR A 1 115 ? 4.814 10.064 3.702 1.00 77.94 115 THR A N 1
ATOM 826 C CA . THR A 1 115 ? 4.832 8.642 4.109 1.00 77.94 115 THR A CA 1
ATOM 827 C C . THR A 1 115 ? 4.095 8.409 5.431 1.00 77.94 115 THR A C 1
ATOM 829 O O . THR A 1 115 ? 4.182 7.335 6.020 1.00 77.94 115 THR A O 1
ATOM 832 N N . LYS A 1 116 ? 3.400 9.433 5.938 1.00 79.75 116 LYS A N 1
ATOM 833 C CA . LYS A 1 116 ? 2.705 9.411 7.226 1.00 79.75 116 LYS A CA 1
ATOM 834 C C . LYS A 1 116 ? 1.202 9.457 7.012 1.00 79.75 116 LYS A C 1
ATOM 836 O O . LYS A 1 116 ? 0.712 10.181 6.150 1.00 79.75 116 LYS A O 1
ATOM 841 N N . MET A 1 117 ? 0.481 8.713 7.839 1.00 80.12 117 MET A N 1
ATOM 842 C CA . MET A 1 117 ? -0.974 8.792 7.936 1.00 80.12 117 MET A CA 1
ATOM 843 C C . MET A 1 117 ? -1.372 9.812 8.998 1.00 80.12 117 MET A C 1
ATOM 845 O O . MET A 1 117 ? -0.660 9.989 9.989 1.00 80.12 117 MET A O 1
ATOM 849 N N . ASN A 1 118 ? -2.512 10.468 8.797 1.00 80.25 118 ASN A N 1
ATOM 850 C CA . ASN A 1 118 ? -3.138 11.290 9.830 1.00 80.25 118 ASN A CA 1
ATOM 851 C C . ASN A 1 118 ? -4.159 10.474 10.654 1.00 80.25 118 ASN A C 1
ATOM 853 O O . ASN A 1 118 ? -4.455 9.319 10.339 1.00 80.25 118 ASN A O 1
ATOM 857 N N . ASN A 1 119 ? -4.694 11.082 11.716 1.00 79.38 119 ASN A N 1
ATOM 858 C CA . ASN A 1 119 ? -5.627 10.426 12.637 1.00 79.38 119 ASN A C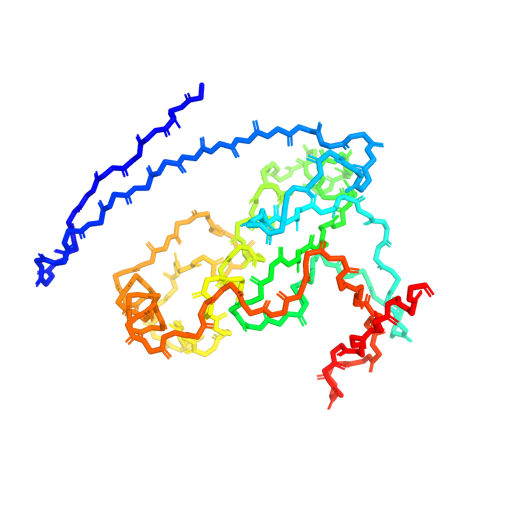A 1
ATOM 859 C C . ASN A 1 119 ? -6.938 9.987 11.951 1.00 79.38 119 ASN A C 1
ATOM 861 O O . ASN A 1 119 ? -7.432 8.891 12.197 1.00 79.38 119 ASN A O 1
ATOM 865 N N . GLU A 1 120 ? -7.474 10.805 11.039 1.00 80.44 120 GLU A N 1
ATOM 866 C CA . GLU A 1 120 ? -8.699 10.484 10.288 1.00 80.44 120 GLU A CA 1
ATOM 867 C C . GLU A 1 120 ? -8.504 9.254 9.391 1.00 80.44 120 GLU A C 1
ATOM 869 O O . GLU A 1 120 ? -9.346 8.357 9.353 1.00 80.44 120 GLU A O 1
ATOM 874 N N . GLN A 1 121 ? -7.355 9.172 8.718 1.00 84.25 121 GLN A N 1
ATOM 875 C CA . GLN A 1 121 ? -6.975 8.029 7.893 1.00 84.25 121 GLN A CA 1
ATOM 876 C C . GLN A 1 121 ? -6.826 6.761 8.735 1.00 84.25 121 GLN A C 1
ATOM 878 O O . GLN A 1 121 ? -7.340 5.712 8.355 1.00 84.25 121 GLN A O 1
ATOM 883 N N . LEU A 1 122 ? -6.190 6.848 9.906 1.00 85.06 122 LEU A N 1
ATOM 884 C CA . LEU A 1 122 ? -6.079 5.711 10.821 1.00 85.06 122 LEU A CA 1
ATOM 885 C C . LEU A 1 122 ? -7.459 5.211 11.284 1.00 85.06 122 LEU A C 1
ATOM 887 O O . LEU A 1 122 ? -7.713 4.005 11.302 1.00 85.06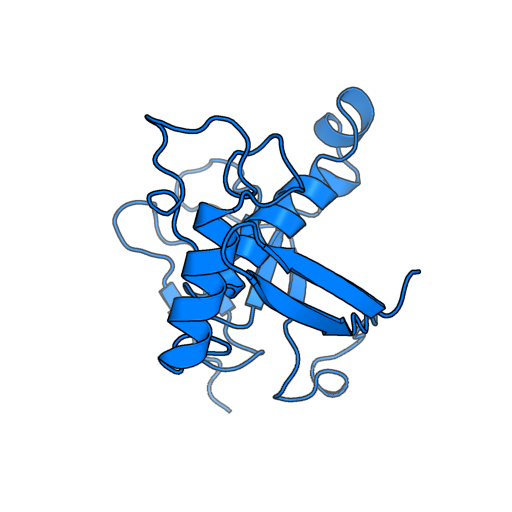 122 LEU A O 1
ATOM 891 N N . GLN A 1 123 ? -8.379 6.124 11.596 1.00 84.38 123 GLN A N 1
ATOM 892 C CA . GLN A 1 123 ? -9.747 5.779 11.990 1.00 84.38 123 GLN A CA 1
ATOM 893 C C . GLN A 1 123 ? -10.540 5.142 10.859 1.00 84.38 123 GLN A C 1
ATOM 895 O O . GLN A 1 123 ? -11.304 4.201 11.096 1.00 84.38 123 GLN A O 1
ATOM 900 N N . LEU A 1 124 ? -10.349 5.613 9.627 1.00 86.81 124 LEU A N 1
ATOM 901 C CA . LEU A 1 124 ? -10.993 5.008 8.473 1.00 86.81 124 LEU A CA 1
ATOM 902 C C . LEU A 1 124 ? -10.454 3.600 8.202 1.00 86.81 124 LEU A C 1
ATOM 904 O O . LEU A 1 124 ? -11.257 2.694 7.991 1.00 86.81 124 LEU A O 1
ATOM 908 N N . ILE A 1 125 ? -9.138 3.382 8.304 1.00 88.44 125 ILE A N 1
ATOM 909 C CA . ILE A 1 125 ? -8.539 2.039 8.206 1.00 88.44 125 ILE A CA 1
ATOM 910 C C . ILE A 1 125 ? -9.141 1.117 9.266 1.00 88.44 125 ILE A C 1
ATOM 912 O O . ILE A 1 125 ? -9.575 0.009 8.949 1.00 88.44 125 ILE A O 1
ATOM 916 N N . HIS A 1 126 ? -9.235 1.577 10.517 1.00 88.19 126 HIS A N 1
ATOM 917 C CA . HIS A 1 126 ? -9.861 0.799 11.582 1.00 88.19 126 HIS A CA 1
ATOM 918 C C . HIS A 1 126 ? -11.339 0.494 11.275 1.00 88.19 126 HIS A C 1
ATOM 920 O O . HIS A 1 126 ? -11.780 -0.641 11.429 1.00 88.19 126 HIS A O 1
ATOM 926 N N . SER A 1 127 ? -12.105 1.469 10.780 1.00 89.81 127 SER A N 1
ATOM 927 C CA . SER A 1 127 ? -13.500 1.274 10.357 1.00 89.81 127 SER A CA 1
ATOM 928 C C . SER A 1 127 ? -13.628 0.240 9.235 1.00 89.81 127 SER A C 1
ATOM 930 O O . SER A 1 127 ? -14.484 -0.640 9.308 1.00 89.81 127 SER A O 1
ATOM 932 N N . ASN A 1 128 ? -12.753 0.299 8.229 1.00 91.62 128 ASN A N 1
ATOM 933 C CA . ASN A 1 128 ? -12.715 -0.652 7.119 1.00 91.62 128 ASN A CA 1
ATOM 934 C C . ASN A 1 128 ? -12.346 -2.062 7.591 1.00 91.62 128 ASN A C 1
ATOM 936 O O . ASN A 1 128 ? -12.989 -3.025 7.179 1.00 91.62 128 ASN A O 1
ATOM 940 N N . TYR A 1 129 ? -11.381 -2.184 8.508 1.00 91.06 129 TYR A N 1
ATOM 941 C CA . TYR A 1 129 ? -11.047 -3.451 9.160 1.00 91.06 129 TYR A CA 1
ATOM 942 C C . TYR A 1 129 ? -12.263 -4.048 9.879 1.00 91.06 129 TYR A C 1
ATOM 944 O O . TYR A 1 129 ? -12.603 -5.204 9.665 1.00 91.06 129 TYR A O 1
ATOM 952 N N . ARG A 1 130 ? -12.981 -3.246 10.678 1.00 91.88 130 ARG A N 1
ATOM 953 C CA . ARG A 1 130 ? -14.178 -3.690 11.417 1.00 91.88 130 ARG A CA 1
ATOM 954 C C . ARG A 1 130 ? -15.355 -4.089 10.524 1.00 91.88 130 ARG A C 1
ATOM 956 O O . ARG A 1 130 ? -16.290 -4.705 11.029 1.00 91.88 130 ARG A O 1
ATOM 963 N N . LYS A 1 131 ? -15.333 -3.699 9.250 1.00 94.69 131 LYS A N 1
ATOM 964 C CA . LYS A 1 131 ? -16.354 -4.007 8.241 1.00 94.69 131 LYS A CA 1
ATOM 965 C C . LYS A 1 131 ? -15.921 -5.115 7.276 1.00 94.69 131 LYS A C 1
ATOM 967 O O . LYS A 1 131 ? -16.620 -5.334 6.294 1.00 94.69 131 LYS A O 1
ATOM 972 N N . ASP A 1 132 ? -14.777 -5.755 7.521 1.00 94.38 132 ASP A N 1
ATOM 973 C CA . ASP A 1 132 ? -14.189 -6.769 6.639 1.00 94.38 132 ASP A CA 1
ATOM 974 C C . ASP A 1 132 ? -13.981 -6.270 5.196 1.00 94.38 132 ASP A C 1
ATOM 976 O O . ASP A 1 132 ? -14.157 -7.014 4.235 1.00 94.38 132 ASP A O 1
ATOM 980 N N . LEU A 1 133 ? -13.599 -4.995 5.039 1.00 94.44 133 LEU A N 1
ATOM 981 C CA . LEU A 1 133 ? -13.345 -4.355 3.738 1.00 94.44 133 LEU A CA 1
ATOM 982 C C . LEU A 1 133 ? -11.860 -4.342 3.339 1.00 94.44 133 LEU A C 1
ATOM 984 O O . LEU A 1 133 ? -11.512 -3.765 2.315 1.00 94.44 133 LEU A O 1
ATOM 988 N N . LEU A 1 134 ? -10.979 -4.942 4.143 1.00 93.25 134 LEU A N 1
ATOM 989 C CA . LEU A 1 134 ? -9.537 -5.040 3.874 1.00 93.25 134 LEU A CA 1
ATOM 990 C C . LEU A 1 134 ? -9.161 -6.440 3.389 1.00 93.25 134 LEU A C 1
ATOM 992 O O . LEU A 1 134 ? -9.914 -7.388 3.607 1.00 93.25 134 LEU A O 1
ATOM 996 N N . ASN A 1 135 ? -7.975 -6.585 2.793 1.00 93.00 135 ASN A N 1
ATOM 997 C CA . ASN A 1 135 ? -7.460 -7.850 2.261 1.00 93.00 135 ASN A CA 1
ATOM 998 C C . ASN A 1 135 ? -8.408 -8.511 1.241 1.00 93.00 135 ASN A C 1
ATOM 1000 O O . ASN A 1 135 ? -8.555 -9.737 1.216 1.00 93.00 135 ASN A O 1
ATOM 1004 N N . GLN A 1 136 ? -9.072 -7.699 0.426 1.00 91.44 136 GLN A N 1
ATOM 1005 C CA . GLN A 1 136 ? -9.998 -8.140 -0.606 1.00 91.44 136 GLN A CA 1
ATOM 1006 C C . GLN A 1 136 ? -9.243 -8.685 -1.821 1.00 91.44 136 GLN A C 1
ATOM 1008 O O . GLN A 1 136 ? -8.121 -8.272 -2.119 1.00 91.44 136 GLN A O 1
ATOM 1013 N N . GLY A 1 137 ? -9.891 -9.605 -2.534 1.00 88.31 137 GLY A N 1
ATOM 1014 C CA . GLY A 1 137 ? -9.327 -10.218 -3.732 1.00 88.31 137 GLY A CA 1
ATOM 1015 C C . GLY A 1 137 ? -8.141 -11.146 -3.456 1.00 88.31 137 GLY A C 1
ATOM 1016 O O . GLY A 1 137 ? -7.798 -11.485 -2.312 1.00 88.31 137 GLY A O 1
ATOM 1017 N N . ASP A 1 138 ? -7.535 -11.588 -4.551 1.00 89.88 138 ASP A N 1
ATOM 1018 C CA . ASP A 1 138 ? -6.366 -12.453 -4.528 1.00 89.88 138 ASP A CA 1
ATOM 1019 C C . ASP A 1 138 ? -5.067 -11.672 -4.783 1.00 89.88 138 ASP A C 1
ATOM 1021 O O . ASP A 1 138 ? -5.028 -10.647 -5.458 1.00 89.88 138 ASP A O 1
ATOM 1025 N N 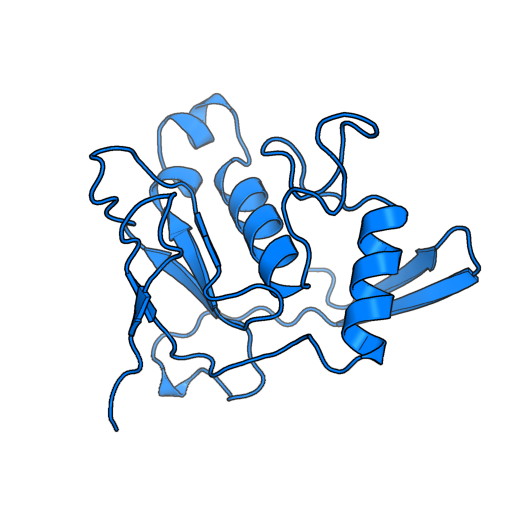. ASN A 1 139 ? -3.965 -12.190 -4.249 1.00 88.81 139 ASN A N 1
ATOM 1026 C CA . ASN A 1 139 ? -2.627 -11.592 -4.321 1.00 88.81 139 ASN A CA 1
ATOM 1027 C C . ASN A 1 139 ? -1.918 -11.786 -5.681 1.00 88.81 139 ASN A C 1
ATOM 1029 O O . ASN A 1 139 ? -0.742 -11.463 -5.823 1.00 88.81 139 ASN A O 1
ATOM 1033 N N . TRP A 1 140 ? -2.622 -12.331 -6.672 1.00 81.38 140 TRP A N 1
ATOM 1034 C CA . TRP A 1 140 ? -2.166 -12.500 -8.054 1.00 81.38 140 TRP A CA 1
ATOM 1035 C C . TRP A 1 140 ? -2.983 -11.662 -9.044 1.00 81.38 140 TRP A C 1
ATOM 1037 O O . TRP A 1 140 ? -2.769 -11.753 -10.255 1.00 81.38 140 TRP A O 1
ATOM 1047 N N . GLU A 1 141 ? -3.931 -10.863 -8.550 1.00 78.06 141 GLU A N 1
ATOM 1048 C CA . GLU A 1 141 ? -4.720 -9.966 -9.383 1.00 78.06 141 GLU A CA 1
ATOM 1049 C C . GLU A 1 141 ? -3.822 -8.915 -10.043 1.00 78.06 141 GLU A C 1
ATOM 1051 O O . GLU A 1 141 ? -3.042 -8.224 -9.388 1.00 78.06 141 GLU A O 1
ATOM 1056 N N . TYR A 1 142 ? -3.944 -8.797 -11.365 1.00 67.94 142 TYR A N 1
ATOM 1057 C CA . TYR A 1 142 ? -3.174 -7.851 -12.160 1.00 67.94 142 TYR A CA 1
ATOM 1058 C C . TYR A 1 142 ? -4.058 -6.694 -12.611 1.00 67.94 142 TYR A C 1
ATOM 1060 O O . TYR A 1 142 ? -5.185 -6.894 -13.074 1.00 67.94 142 TYR A O 1
ATOM 1068 N N . VAL A 1 143 ? -3.522 -5.479 -12.526 1.00 61.50 143 VAL A N 1
ATOM 1069 C CA . VAL A 1 143 ? -4.210 -4.269 -12.974 1.00 61.50 143 VAL A CA 1
ATOM 1070 C C . VAL A 1 143 ? -3.683 -3.877 -14.339 1.00 61.50 143 VAL A C 1
ATOM 1072 O O . VAL A 1 143 ? -2.521 -3.500 -14.468 1.00 61.50 143 VAL A O 1
ATOM 1075 N N . ARG A 1 144 ? -4.545 -3.884 -15.360 1.00 52.97 144 ARG A N 1
ATOM 1076 C CA . ARG A 1 144 ? -4.305 -3.053 -16.545 1.00 52.97 144 ARG A CA 1
ATOM 1077 C C . ARG A 1 144 ? -4.971 -1.709 -16.324 1.00 52.97 144 ARG A C 1
ATOM 1079 O O . ARG A 1 144 ? -6.194 -1.628 -16.209 1.00 52.97 144 ARG A O 1
ATOM 1086 N N . TYR A 1 145 ? -4.181 -0.641 -16.285 1.00 48.06 145 TYR A N 1
ATOM 1087 C CA . TYR A 1 145 ? -4.741 0.703 -16.270 1.00 48.06 145 TYR A CA 1
ATOM 1088 C C . TYR A 1 145 ? -5.406 0.955 -17.630 1.00 48.06 145 TYR A C 1
ATOM 1090 O O . TYR A 1 145 ? -4.730 0.984 -18.650 1.00 48.06 145 TYR A O 1
ATOM 1098 N N . SER A 1 146 ? -6.734 1.091 -17.669 1.00 40.94 146 SER A N 1
ATOM 1099 C CA . SER A 1 146 ? -7.509 1.441 -18.868 1.00 40.94 146 SER A CA 1
ATOM 1100 C C . SER A 1 146 ? -8.228 2.779 -18.667 1.00 40.94 146 SER A C 1
ATOM 1102 O O . SER A 1 146 ? -9.447 2.863 -18.723 1.00 40.94 146 SER A O 1
ATOM 1104 N N . SER A 1 147 ? -7.452 3.843 -18.443 1.00 36.66 147 SER A N 1
ATOM 1105 C CA . SER A 1 147 ? -7.892 5.245 -18.320 1.00 36.66 147 SER A CA 1
ATOM 1106 C C . SER A 1 147 ? -8.572 5.667 -16.985 1.00 36.66 147 SER A C 1
ATOM 1108 O O . SER A 1 147 ? -9.254 4.868 -16.341 1.00 36.66 147 SER A O 1
ATOM 1110 N N . PRO A 1 148 ? -8.424 6.948 -16.574 1.00 37.88 148 PRO A N 1
ATOM 1111 C CA . PRO A 1 148 ? -8.849 7.492 -15.280 1.00 37.88 148 PRO A CA 1
ATOM 1112 C C . PRO A 1 148 ? -10.369 7.631 -15.106 1.00 37.88 148 PRO A C 1
ATOM 1114 O O . PRO A 1 148 ? -10.819 7.912 -14.000 1.00 37.88 148 PRO A O 1
ATOM 1117 N N . SER A 1 149 ? -11.176 7.423 -16.152 1.00 37.78 149 SER A N 1
ATOM 1118 C CA . SER A 1 149 ? -12.644 7.447 -16.060 1.00 37.78 149 SER A CA 1
ATOM 1119 C C . SER A 1 149 ? -13.288 6.065 -15.904 1.00 37.78 149 SER A C 1
ATOM 1121 O O . SER A 1 149 ? -14.492 5.999 -15.671 1.00 37.78 149 SER A O 1
ATOM 1123 N N . ALA A 1 150 ? -12.522 4.971 -16.016 1.00 40.06 150 ALA A N 1
ATOM 1124 C CA . ALA A 1 150 ? -13.079 3.614 -16.076 1.00 40.06 150 ALA A CA 1
ATOM 1125 C C . ALA A 1 150 ? -12.712 2.707 -14.887 1.00 40.06 150 ALA A C 1
ATOM 1127 O O . ALA A 1 150 ? -13.250 1.607 -14.786 1.00 40.06 150 ALA A O 1
ATOM 1128 N N . GLY A 1 151 ? -11.822 3.146 -13.988 1.00 42.56 151 GLY A N 1
ATOM 1129 C CA . GLY A 1 151 ? -11.177 2.234 -13.041 1.00 42.56 151 GLY A CA 1
ATOM 1130 C C . GLY A 1 151 ? -10.217 1.288 -13.775 1.00 42.56 151 GLY A C 1
ATOM 1131 O O . GLY A 1 151 ? -10.398 0.966 -14.950 1.00 42.56 151 GLY A O 1
ATOM 1132 N N . GLY A 1 152 ? -9.132 0.879 -13.120 1.00 44.44 152 GLY A N 1
ATOM 1133 C CA . GLY A 1 152 ? -8.259 -0.148 -13.689 1.00 44.44 152 GLY A CA 1
ATOM 1134 C C . GLY A 1 152 ? -9.066 -1.418 -13.971 1.00 44.44 152 GLY A C 1
ATOM 1135 O O . GLY A 1 152 ? -9.893 -1.823 -13.154 1.00 44.44 152 GLY A O 1
ATOM 1136 N N . VAL A 1 153 ? -8.852 -2.052 -15.122 1.00 48.75 153 VAL A N 1
ATOM 1137 C CA . VAL A 1 153 ? -9.444 -3.364 -15.386 1.00 48.75 153 VAL A CA 1
ATOM 1138 C C . VAL A 1 153 ? -8.586 -4.392 -14.660 1.00 48.75 153 VAL A C 1
ATOM 1140 O O . VAL A 1 153 ? -7.432 -4.632 -15.025 1.00 48.75 153 VAL A O 1
ATOM 1143 N N . ILE A 1 154 ? -9.158 -4.985 -13.612 1.00 50.97 154 ILE A N 1
ATOM 1144 C CA . ILE A 1 154 ? -8.573 -6.131 -12.917 1.00 50.97 154 ILE A CA 1
ATOM 1145 C C . ILE A 1 154 ? -8.743 -7.342 -13.833 1.00 50.97 154 ILE A C 1
ATOM 1147 O O . ILE A 1 154 ? -9.861 -7.815 -14.051 1.00 50.97 154 ILE A O 1
ATOM 1151 N N . ILE A 1 155 ? -7.642 -7.844 -14.388 1.00 50.53 155 ILE A N 1
ATOM 1152 C CA . ILE A 1 155 ? -7.653 -9.092 -15.150 1.00 50.53 155 ILE A CA 1
ATOM 1153 C C . ILE A 1 155 ? -7.248 -10.201 -14.194 1.00 50.53 155 ILE A C 1
ATOM 1155 O O . ILE A 1 155 ? -6.136 -10.224 -13.664 1.00 50.53 155 ILE A O 1
ATOM 1159 N N . LYS A 1 156 ? -8.171 -11.137 -13.985 1.00 45.59 156 LYS A N 1
ATOM 1160 C CA . LYS A 1 156 ? -7.888 -12.357 -13.247 1.00 45.59 156 LYS A CA 1
ATOM 1161 C C . LYS A 1 156 ? -7.138 -13.318 -14.168 1.00 45.59 156 LYS A C 1
ATOM 1163 O O . LYS A 1 156 ? -7.606 -13.600 -15.267 1.00 45.59 156 LYS A O 1
ATOM 1168 N N . LYS A 1 157 ? -5.980 -13.816 -13.739 1.00 42.16 157 LYS A N 1
ATOM 1169 C CA . LYS A 1 157 ? -5.347 -14.972 -14.369 1.00 42.16 157 LYS A CA 1
ATOM 1170 C C . LYS A 1 157 ? -6.263 -16.187 -14.167 1.00 42.16 157 LYS A C 1
ATOM 1172 O O . LYS A 1 157 ? -6.547 -16.552 -13.031 1.00 42.16 157 LYS A O 1
ATOM 1177 N N . GLU A 1 158 ? -6.763 -16.769 -15.252 1.00 38.44 158 GLU A N 1
ATOM 1178 C CA . GLU A 1 158 ? -7.397 -18.089 -15.190 1.00 38.44 158 GLU A CA 1
ATOM 1179 C C . GLU A 1 158 ? -6.321 -19.133 -14.851 1.00 38.44 158 GLU A C 1
ATOM 1181 O O . GLU A 1 158 ? -5.193 -19.040 -15.348 1.00 38.44 158 GLU A O 1
ATOM 1186 N N . ASN A 1 159 ? -6.659 -20.054 -13.941 1.00 39.97 159 ASN A N 1
ATOM 1187 C CA . ASN A 1 159 ? -5.774 -21.122 -13.462 1.00 39.97 159 ASN A CA 1
ATOM 1188 C C . ASN A 1 1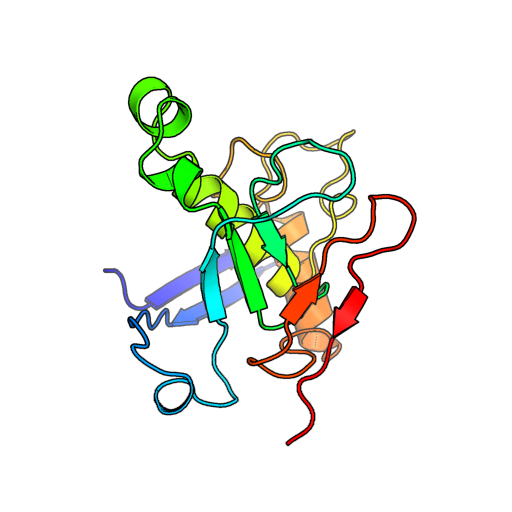59 ? -5.354 -22.075 -14.582 1.00 39.97 159 ASN A C 1
ATOM 1190 O O . ASN A 1 159 ? -6.248 -22.494 -15.351 1.00 39.97 159 ASN A O 1
#

Secondary structure (DSSP, 8-state):
---EEEEE-TTS-EEEEE------SSGGG--TT--EEEEE----TTSS---EEESSTT-SEEEEETHHHHSHHHHHH--HHHHHHHHHHHHHTT--TTTT-TTT-TTSTTSTT-S---HHHHHHHHHHHHTT-SS-S-TT-EEE---TTT--EEEPPP-

pLDDT: mean 75.48, std 16.49, range [36.66, 94.69]

Foldseek 3Di:
DPQKDWDAFPVGDIDIDGDDDDDDPDPVSDDFQAAEEAADQADAPVPDGDQKDAPAQQERYIYGHNCQVPNPCCVPVNCQRVLRVLLNVLSLLRDDCPQQHPPDDPEASVPSPHNDHDRSSVVVSVVCVVVVNHHDDTNPWDFRNPDPVPRTDTDDDDD

Sequence (159 aa):
MESSFSGQDDNGITFSTNVNLSVANSMNDIAKSDHVFALADIDSPLGGTVQGVANSLGGKVAFVNADYFTGPLDTNIGNVGPRVAAHEFGHLAGLDHSSGLMGKYPGGILWMSCTKMNNEQLQLIHSNYRKDLLNQGDNWEYVRYSSPSAGGVIIKKEN